Protein AF-A0A660XSH2-F1 (afdb_monomer)

Secondary structure (DSSP, 8-state):
--HHHHHHHHHHHHHHTT---EETTTTEEHHHHHHHHHHHT-TTSTT---HHHHTTS---SSHHHHHHHHTSHHHHHHHHHHHHHHHHHHHHHTT---TT-HHHHHHHHHH-SB-TTSPBPPP-SS----HHHHHHHHHHTSGGGTTTS--

Sequence (151 aa):
MNYNLLDHTLDKTLALQGRDNSIGTAQIRVSTAIWIEENIHNPDSQYYIGKEFEKFIPKSSSRIEVIENLSKPDLNLLYAAAYTSMIIHRWEKSGFSIIDKPEIVATLYNIGPIKKDGSERLLHSNPSANEYGYVALDFYRSDLLRDIFPE

Radius of gyration: 16.12 Å; Cα contacts (8 Å, |Δi|>4): 174; chains: 1; bounding box: 38×40×43 Å

pLDDT: mean 90.77, std 10.47, range [39.03, 98.44]

Structure (mmCIF, N/CA/C/O backbone):
data_AF-A0A660XSH2-F1
#
_entry.id   AF-A0A660XSH2-F1
#
loop_
_atom_site.group_PDB
_atom_site.id
_atom_site.type_symbol
_atom_site.label_atom_id
_atom_site.label_alt_id
_atom_site.label_comp_id
_atom_site.label_asym_id
_atom_site.label_entity_id
_atom_site.label_seq_id
_atom_site.pdbx_PDB_ins_code
_atom_site.Cartn_x
_atom_site.Cartn_y
_atom_site.Cartn_z
_atom_site.occupancy
_atom_site.B_iso_or_equiv
_atom_site.auth_seq_id
_atom_site.auth_comp_id
_atom_site.auth_asym_id
_atom_site.auth_atom_id
_atom_site.pdbx_PDB_model_num
ATOM 1 N N . MET A 1 1 ? 20.691 -3.302 21.830 1.00 39.03 1 MET A N 1
ATOM 2 C CA . MET A 1 1 ? 20.035 -2.569 20.725 1.00 39.03 1 MET A CA 1
ATOM 3 C C . MET A 1 1 ? 18.557 -2.425 21.071 1.00 39.03 1 MET A C 1
ATOM 5 O O . MET A 1 1 ? 17.892 -3.440 21.162 1.00 39.03 1 MET A O 1
ATOM 9 N N . ASN A 1 2 ? 18.088 -1.197 21.325 1.00 44.28 2 ASN A N 1
ATOM 10 C CA . ASN A 1 2 ? 16.694 -0.838 21.675 1.00 44.28 2 ASN A CA 1
ATOM 11 C C . ASN A 1 2 ? 16.053 0.102 20.627 1.00 44.28 2 ASN A C 1
ATOM 13 O O . ASN A 1 2 ? 14.996 0.672 20.877 1.00 44.28 2 ASN A O 1
ATOM 17 N N . TYR A 1 3 ? 16.705 0.287 19.472 1.00 53.38 3 TYR A N 1
ATOM 18 C CA . TYR A 1 3 ? 16.313 1.285 18.469 1.00 53.38 3 TYR A CA 1
ATOM 19 C C . TYR A 1 3 ? 14.909 1.020 17.896 1.00 53.38 3 TYR A C 1
ATOM 21 O O . TYR A 1 3 ? 14.076 1.916 17.922 1.00 53.38 3 TYR A O 1
ATOM 29 N N . ASN A 1 4 ? 14.590 -0.230 17.529 1.00 60.94 4 ASN A N 1
ATOM 30 C CA . ASN A 1 4 ? 13.284 -0.557 16.937 1.00 60.94 4 ASN A CA 1
ATOM 31 C C . ASN A 1 4 ? 12.091 -0.273 17.861 1.00 60.94 4 ASN A C 1
ATOM 33 O O . ASN A 1 4 ? 11.074 0.237 17.408 1.00 60.94 4 ASN A O 1
ATOM 37 N N . LEU A 1 5 ? 12.181 -0.598 19.157 1.00 62.69 5 LEU A N 1
ATOM 38 C CA . LEU A 1 5 ? 11.036 -0.425 20.060 1.00 62.69 5 LEU A CA 1
ATOM 39 C C . LEU A 1 5 ? 10.751 1.059 20.332 1.00 62.69 5 LEU A C 1
ATOM 41 O O . LEU A 1 5 ? 9.589 1.460 20.417 1.00 62.69 5 LEU A O 1
ATOM 45 N N . LEU A 1 6 ? 11.809 1.867 20.457 1.00 72.06 6 LEU A N 1
ATOM 46 C CA . LEU A 1 6 ? 11.697 3.310 20.660 1.00 72.06 6 LEU A CA 1
ATOM 47 C C . LEU A 1 6 ? 11.135 4.004 19.418 1.00 72.06 6 LEU A C 1
ATOM 49 O O . LEU A 1 6 ? 10.207 4.795 19.569 1.00 72.06 6 LEU A O 1
ATOM 53 N N . ASP A 1 7 ? 11.607 3.650 18.221 1.00 68.50 7 ASP A N 1
ATOM 54 C CA . ASP A 1 7 ? 11.103 4.225 16.968 1.00 68.50 7 ASP A CA 1
ATOM 55 C C . ASP A 1 7 ? 9.639 3.843 16.721 1.00 68.50 7 ASP A C 1
ATOM 57 O O . ASP A 1 7 ? 8.807 4.724 16.525 1.00 68.50 7 ASP A O 1
ATOM 61 N N . HIS A 1 8 ? 9.261 2.567 16.880 1.00 72.56 8 HIS A N 1
ATOM 62 C CA . HIS A 1 8 ? 7.855 2.154 16.757 1.00 72.56 8 HIS A CA 1
ATOM 63 C C . HIS A 1 8 ? 6.935 2.876 17.752 1.00 72.56 8 HIS A C 1
ATOM 65 O O . HIS A 1 8 ? 5.797 3.228 17.425 1.00 72.56 8 HIS A O 1
ATOM 71 N N . THR A 1 9 ? 7.418 3.109 18.975 1.00 78.62 9 THR A N 1
ATOM 72 C CA . THR A 1 9 ? 6.659 3.838 19.999 1.00 78.62 9 THR A CA 1
ATOM 73 C C . THR A 1 9 ? 6.553 5.323 19.655 1.00 78.62 9 THR A C 1
ATOM 75 O O . THR A 1 9 ? 5.486 5.920 19.829 1.00 78.62 9 THR A O 1
ATOM 78 N N . LEU A 1 10 ? 7.626 5.924 19.139 1.00 82.12 10 LEU A N 1
ATOM 79 C CA . LEU A 1 10 ? 7.666 7.321 18.719 1.00 82.12 10 LEU A CA 1
ATOM 80 C C . LEU A 1 10 ? 6.747 7.568 17.518 1.00 82.12 10 LEU A C 1
ATOM 82 O O . LEU A 1 10 ? 5.926 8.486 17.566 1.00 82.12 10 LEU A O 1
ATOM 86 N N . ASP A 1 11 ? 6.815 6.718 16.494 1.00 80.12 11 ASP A N 1
ATOM 87 C CA . ASP A 1 11 ? 5.982 6.803 15.295 1.00 80.12 11 ASP A CA 1
ATOM 88 C C . ASP A 1 11 ? 4.500 6.746 15.644 1.00 80.12 11 ASP A C 1
ATOM 90 O O . ASP A 1 11 ? 3.724 7.604 15.210 1.00 80.12 11 ASP A O 1
ATOM 94 N N . LYS A 1 12 ? 4.118 5.793 16.504 1.00 82.38 12 LYS A N 1
ATOM 95 C CA . LYS A 1 12 ? 2.749 5.668 17.009 1.00 82.38 12 LYS A CA 1
ATOM 96 C C . LYS A 1 12 ? 2.326 6.903 17.804 1.00 82.38 12 LYS A C 1
ATOM 98 O O . LYS A 1 12 ? 1.227 7.414 17.606 1.00 82.38 12 LYS A O 1
ATOM 103 N N . THR A 1 13 ? 3.186 7.400 18.691 1.00 81.25 13 THR A N 1
ATOM 104 C CA . THR A 1 13 ? 2.882 8.563 19.541 1.00 81.25 13 THR A CA 1
ATOM 105 C C . THR A 1 13 ? 2.647 9.818 18.705 1.00 81.25 13 THR A C 1
ATOM 107 O O . THR A 1 13 ? 1.649 10.513 18.883 1.00 81.25 13 THR A O 1
ATOM 110 N N . LEU A 1 14 ? 3.531 10.089 17.749 1.00 82.62 14 LEU A N 1
ATOM 111 C CA . LEU A 1 14 ? 3.399 11.213 16.826 1.00 82.62 14 LEU A CA 1
ATOM 112 C C . LEU A 1 14 ? 2.167 11.060 15.917 1.00 82.62 14 LEU A C 1
ATOM 114 O O . LEU A 1 14 ? 1.476 12.045 15.649 1.00 82.62 14 LEU A O 1
ATOM 118 N N . ALA A 1 15 ? 1.839 9.838 15.485 1.00 80.25 15 ALA A N 1
ATOM 119 C CA . ALA A 1 15 ? 0.630 9.572 14.708 1.00 80.25 15 ALA A CA 1
ATOM 120 C C . ALA A 1 15 ? -0.656 9.872 15.496 1.00 80.25 15 ALA A C 1
ATOM 122 O O . ALA A 1 15 ? -1.584 10.478 14.952 1.00 80.25 15 ALA A O 1
ATOM 123 N N . LEU A 1 16 ? -0.692 9.515 16.786 1.00 82.44 16 LEU A N 1
ATOM 124 C CA . LEU A 1 16 ? -1.794 9.843 17.701 1.00 82.44 16 LEU A CA 1
ATOM 125 C C . LEU A 1 16 ? -1.936 11.356 17.926 1.00 82.44 16 LEU A C 1
ATOM 127 O O . LEU A 1 16 ? -3.040 11.840 18.152 1.00 82.44 16 LEU A O 1
ATOM 131 N N . GLN A 1 17 ? -0.849 12.120 17.788 1.00 81.81 17 GLN A N 1
ATOM 132 C CA . GLN A 1 17 ? -0.863 13.590 17.785 1.00 81.81 17 GLN A CA 1
ATOM 133 C C . GLN A 1 17 ? -1.310 14.195 16.439 1.00 81.81 17 GLN A C 1
ATOM 135 O O . GLN A 1 17 ? -1.272 15.411 16.261 1.00 81.81 17 GLN A O 1
ATOM 140 N N . GLY A 1 18 ? -1.725 13.364 15.477 1.00 78.56 18 GLY A N 1
ATOM 141 C CA . GLY A 1 18 ? -2.248 13.793 14.181 1.00 78.56 18 GLY A CA 1
ATOM 142 C C . GLY A 1 18 ? -1.212 13.864 13.057 1.00 78.56 18 GLY A C 1
ATOM 143 O O . GLY A 1 18 ? -1.562 14.269 11.950 1.00 78.56 18 GLY A O 1
ATOM 144 N N . ARG A 1 19 ? 0.046 13.458 13.285 1.00 84.19 19 ARG A N 1
ATOM 145 C CA . ARG A 1 19 ? 1.048 13.355 12.207 1.00 84.19 19 ARG A CA 1
ATOM 146 C C . ARG A 1 19 ? 0.742 12.178 11.287 1.00 84.19 19 ARG A C 1
ATOM 148 O O . ARG A 1 19 ? 0.181 11.171 11.716 1.00 84.19 19 ARG A O 1
ATOM 155 N N . ASP A 1 20 ? 1.128 12.295 10.021 1.00 88.06 20 ASP A N 1
ATOM 156 C CA . ASP A 1 20 ? 0.956 11.236 9.025 1.00 88.06 20 ASP A CA 1
ATOM 157 C C . ASP A 1 20 ? 2.192 10.337 8.917 1.00 88.06 20 ASP A C 1
ATOM 159 O O . ASP A 1 20 ? 2.904 10.330 7.914 1.00 88.06 20 ASP A O 1
ATOM 163 N N . ASN A 1 21 ? 2.474 9.618 9.999 1.00 85.56 21 ASN A N 1
ATOM 164 C CA . ASN A 1 21 ? 3.648 8.759 10.083 1.00 85.56 21 ASN A CA 1
ATOM 165 C C . ASN A 1 21 ? 3.397 7.377 9.477 1.00 85.56 21 ASN A C 1
ATOM 167 O O . ASN A 1 21 ? 2.261 6.898 9.433 1.00 85.56 21 ASN A O 1
ATOM 171 N N . SER A 1 22 ? 4.482 6.736 9.046 1.00 88.19 22 SER A N 1
ATOM 172 C CA . SER A 1 22 ? 4.508 5.320 8.687 1.00 88.19 22 SER A CA 1
ATOM 173 C C . SER A 1 22 ? 4.513 4.457 9.946 1.00 88.19 22 SER A C 1
ATOM 175 O O . SER A 1 22 ? 5.236 4.748 10.892 1.00 88.19 22 SER A O 1
ATOM 177 N N . ILE A 1 23 ? 3.691 3.410 9.975 1.00 87.00 23 ILE A N 1
ATOM 178 C CA . ILE A 1 23 ? 3.528 2.533 11.140 1.00 87.00 23 ILE A CA 1
ATOM 179 C C . ILE A 1 23 ? 3.779 1.082 10.734 1.00 87.00 23 ILE A C 1
ATOM 181 O O . ILE A 1 23 ? 3.394 0.646 9.646 1.00 87.00 23 ILE A O 1
ATOM 185 N N . GLY A 1 24 ? 4.394 0.331 11.649 1.00 85.62 24 GLY A N 1
ATOM 186 C CA . GLY A 1 24 ? 4.582 -1.113 11.546 1.00 85.62 24 GLY A CA 1
ATOM 187 C C . GLY A 1 24 ? 5.678 -1.536 10.568 1.00 85.62 24 GLY A C 1
ATOM 188 O O . GLY A 1 24 ? 6.421 -0.716 10.026 1.00 85.62 24 GLY A O 1
ATOM 189 N N . THR A 1 25 ? 5.798 -2.846 10.375 1.00 85.69 25 THR A N 1
ATOM 190 C CA . THR A 1 25 ? 6.883 -3.477 9.612 1.00 85.69 25 THR A CA 1
ATOM 191 C C . THR A 1 25 ? 6.890 -3.067 8.142 1.00 85.69 25 THR A C 1
ATOM 193 O O . THR A 1 25 ? 7.952 -2.817 7.584 1.00 85.69 25 THR A O 1
ATOM 196 N N . ALA A 1 26 ? 5.716 -2.938 7.523 1.00 91.56 26 ALA A N 1
ATOM 197 C CA . ALA A 1 26 ? 5.571 -2.546 6.125 1.00 91.56 26 ALA A CA 1
ATOM 198 C C . ALA A 1 26 ? 5.571 -1.020 5.912 1.00 91.56 26 ALA A C 1
ATOM 200 O O . ALA A 1 26 ? 5.418 -0.555 4.781 1.00 91.56 26 ALA A O 1
ATOM 201 N N . GLN A 1 27 ? 5.750 -0.234 6.984 1.00 91.56 27 GLN A N 1
ATOM 202 C CA . GLN A 1 27 ? 5.917 1.222 6.929 1.00 91.56 27 GLN A CA 1
ATOM 203 C C . GLN A 1 27 ? 4.766 1.955 6.203 1.00 91.56 27 GLN A C 1
ATOM 205 O O . GLN A 1 27 ? 4.978 2.934 5.481 1.00 91.56 27 GLN A O 1
ATOM 210 N N . ILE A 1 28 ? 3.524 1.516 6.423 1.00 94.94 28 ILE A N 1
ATOM 211 C CA . ILE A 1 28 ? 2.316 2.125 5.841 1.00 94.94 28 ILE A CA 1
ATOM 212 C C . ILE A 1 28 ? 1.992 3.444 6.549 1.00 94.94 28 ILE A C 1
ATOM 214 O O . ILE A 1 28 ? 1.865 3.474 7.774 1.00 94.94 28 ILE A O 1
ATOM 218 N N . ARG A 1 29 ? 1.818 4.534 5.787 1.00 94.38 29 ARG A N 1
ATOM 219 C CA . ARG A 1 29 ? 1.350 5.824 6.331 1.00 94.38 29 ARG A CA 1
ATOM 220 C C . ARG A 1 29 ? -0.105 5.723 6.777 1.00 94.38 29 ARG A C 1
ATOM 222 O O . ARG A 1 29 ? -0.909 5.075 6.107 1.00 94.38 29 ARG A O 1
ATOM 229 N N . VAL A 1 30 ? -0.483 6.428 7.843 1.00 94.94 30 VAL A N 1
ATOM 230 C CA . VAL A 1 30 ? -1.878 6.424 8.327 1.00 94.94 30 VAL A CA 1
ATOM 231 C C . VAL A 1 30 ? -2.860 6.914 7.253 1.00 94.94 30 VAL A C 1
ATOM 233 O O . VAL A 1 30 ? -3.928 6.334 7.093 1.00 94.94 30 VAL A O 1
ATOM 236 N N . SER A 1 31 ? -2.508 7.942 6.478 1.00 94.25 31 SER A N 1
ATOM 237 C CA . SER A 1 31 ? -3.311 8.424 5.345 1.00 94.25 31 SER A CA 1
ATOM 238 C C . SER A 1 31 ? -3.484 7.367 4.256 1.00 94.25 31 SER A C 1
ATOM 240 O O . SER A 1 31 ? -4.565 7.238 3.691 1.00 94.25 31 SER A O 1
ATOM 242 N N . THR A 1 32 ? -2.442 6.575 3.993 1.00 96.56 32 THR A N 1
ATOM 243 C CA . THR A 1 32 ? -2.490 5.460 3.042 1.00 96.56 32 THR A CA 1
ATOM 244 C C . THR A 1 32 ? -3.407 4.354 3.553 1.00 96.56 32 THR A C 1
ATOM 246 O O . THR A 1 32 ? -4.203 3.838 2.782 1.00 96.56 32 THR A O 1
ATOM 249 N N . ALA A 1 33 ? -3.372 4.037 4.848 1.00 97.38 33 ALA A N 1
ATOM 250 C CA . ALA A 1 33 ? -4.293 3.075 5.449 1.00 97.38 33 ALA A CA 1
ATOM 251 C C . ALA A 1 33 ? -5.757 3.517 5.362 1.00 97.38 33 ALA A C 1
ATOM 253 O O . ALA A 1 33 ? -6.599 2.728 4.949 1.00 97.38 33 ALA A O 1
ATOM 254 N N . ILE A 1 34 ? -6.044 4.788 5.657 1.00 96.75 34 ILE A N 1
ATOM 255 C CA . ILE A 1 34 ? -7.387 5.363 5.480 1.00 96.75 34 ILE A CA 1
ATOM 256 C C . ILE A 1 34 ? -7.828 5.240 4.017 1.00 96.75 34 ILE A C 1
ATOM 258 O O . ILE A 1 34 ? -8.913 4.739 3.741 1.00 96.75 34 ILE A O 1
ATOM 262 N N . TRP A 1 35 ? -6.958 5.614 3.077 1.00 96.88 35 TRP A N 1
ATOM 263 C CA . TRP A 1 35 ? -7.240 5.492 1.648 1.00 96.88 35 TRP A CA 1
ATOM 264 C C . TRP A 1 35 ? -7.503 4.035 1.226 1.00 96.88 35 TRP A C 1
ATOM 266 O O . TRP A 1 35 ? -8.406 3.785 0.428 1.00 96.88 35 TRP A O 1
ATOM 276 N N . ILE A 1 36 ? -6.761 3.062 1.770 1.00 98.12 36 ILE A N 1
ATOM 277 C CA . ILE A 1 36 ? -6.991 1.630 1.521 1.00 98.12 36 ILE A CA 1
ATOM 278 C C . ILE A 1 36 ? -8.384 1.236 2.014 1.00 98.12 36 ILE A C 1
ATOM 280 O O . ILE A 1 36 ? -9.151 0.669 1.241 1.00 98.12 36 ILE A O 1
ATOM 284 N N . GLU A 1 37 ? -8.734 1.560 3.262 1.00 98.12 37 GLU A N 1
ATOM 285 C CA . GLU A 1 37 ? -10.039 1.223 3.844 1.00 98.12 37 GLU A CA 1
ATOM 286 C C . GLU A 1 37 ? -11.206 1.835 3.063 1.00 98.12 37 GLU A C 1
ATOM 288 O O . GLU A 1 37 ? -12.219 1.169 2.849 1.00 98.12 37 GLU A O 1
ATOM 293 N N . GLU A 1 38 ? -11.065 3.079 2.607 1.00 96.81 38 GLU A N 1
ATOM 294 C CA . GLU A 1 38 ? -12.075 3.766 1.800 1.00 96.81 38 GLU A CA 1
ATOM 295 C C . GLU A 1 38 ? -12.289 3.086 0.446 1.00 96.81 38 GLU A C 1
ATOM 297 O O . GLU A 1 38 ? -13.426 2.936 0.003 1.00 96.81 38 GLU A O 1
ATOM 302 N N . ASN A 1 39 ? -11.212 2.666 -0.218 1.00 98.00 39 ASN A N 1
ATOM 303 C CA . ASN A 1 39 ? -11.285 2.133 -1.576 1.00 98.00 39 ASN A CA 1
ATOM 304 C C . ASN A 1 39 ? -11.589 0.631 -1.613 1.00 98.00 39 ASN A C 1
ATOM 306 O O . ASN A 1 39 ? -12.302 0.187 -2.511 1.00 98.00 39 ASN A O 1
ATOM 310 N N . ILE A 1 40 ? -11.107 -0.153 -0.644 1.00 97.75 40 ILE A N 1
ATOM 311 C CA . ILE A 1 40 ? -11.374 -1.596 -0.594 1.00 97.75 40 ILE A CA 1
ATOM 312 C C . ILE A 1 40 ? -12.842 -1.897 -0.273 1.00 97.75 40 ILE A C 1
ATOM 314 O O . ILE A 1 40 ? -13.358 -2.904 -0.734 1.00 97.75 40 ILE A O 1
ATOM 318 N N . HIS A 1 41 ? -13.533 -1.003 0.443 1.00 97.62 41 HIS A N 1
ATOM 319 C CA . HIS A 1 41 ? -14.961 -1.116 0.766 1.00 97.62 41 HIS A CA 1
ATOM 320 C C . HIS A 1 41 ? -15.875 -0.320 -0.177 1.00 97.62 41 HIS A C 1
ATOM 322 O O . HIS A 1 41 ? -17.052 -0.118 0.133 1.00 97.62 41 HIS A O 1
ATOM 328 N N . ASN A 1 42 ? -15.347 0.182 -1.295 1.00 97.62 42 ASN A N 1
ATOM 329 C CA . ASN A 1 42 ? -16.102 0.988 -2.246 1.00 97.62 42 ASN A CA 1
ATOM 330 C C . ASN A 1 42 ? -16.124 0.319 -3.627 1.00 97.62 42 ASN A C 1
ATOM 332 O O . ASN A 1 42 ? -15.187 0.525 -4.398 1.00 97.62 42 ASN A O 1
ATOM 336 N N . PRO A 1 43 ? -17.201 -0.409 -3.978 1.00 97.19 43 PRO A N 1
ATOM 337 C CA . PRO A 1 43 ? -17.341 -1.062 -5.281 1.00 97.19 43 PRO A CA 1
ATOM 338 C C . PRO A 1 43 ? -17.244 -0.127 -6.495 1.00 97.19 43 PRO A C 1
ATOM 340 O O . PRO A 1 43 ? -16.894 -0.579 -7.583 1.00 97.19 43 PRO A O 1
ATOM 343 N N . ASP A 1 44 ? -17.518 1.169 -6.321 1.00 97.31 44 ASP A N 1
ATOM 344 C CA . ASP A 1 44 ? -17.427 2.168 -7.393 1.00 97.31 44 ASP A CA 1
ATOM 345 C C . ASP A 1 44 ? -15.994 2.708 -7.581 1.00 97.31 44 ASP A C 1
ATOM 347 O O . ASP A 1 44 ? -15.711 3.444 -8.535 1.00 97.31 44 ASP A O 1
ATOM 351 N N . SER A 1 45 ? -15.061 2.354 -6.690 1.00 96.75 45 SER A N 1
ATOM 352 C CA . SER A 1 45 ? -13.665 2.770 -6.797 1.00 96.75 45 SER A CA 1
ATOM 353 C C . SER A 1 45 ? -12.954 2.096 -7.972 1.00 96.75 45 SER A C 1
ATOM 355 O O . SER A 1 45 ? -13.091 0.903 -8.236 1.00 96.75 45 SER A O 1
ATOM 357 N N . GLN A 1 46 ? -12.079 2.848 -8.645 1.00 96.12 46 GLN A N 1
ATOM 358 C CA . GLN A 1 46 ? -11.161 2.290 -9.647 1.00 96.12 46 GLN A CA 1
ATOM 359 C C . GLN A 1 46 ? -10.082 1.376 -9.043 1.00 96.12 46 GLN A C 1
ATOM 361 O O . GLN A 1 46 ? -9.391 0.687 -9.791 1.00 96.12 46 GLN A O 1
ATOM 366 N N . TYR A 1 47 ? -9.948 1.382 -7.716 1.00 97.69 47 TYR A N 1
ATOM 367 C CA . TYR A 1 47 ? -9.019 0.567 -6.936 1.00 97.69 47 TYR A CA 1
ATOM 368 C C . TYR A 1 47 ? -9.715 -0.583 -6.200 1.00 97.69 47 TYR A C 1
ATOM 370 O O . TYR A 1 47 ? -9.073 -1.275 -5.415 1.00 97.69 47 TYR A O 1
ATOM 378 N N . TYR A 1 48 ? -11.015 -0.785 -6.414 1.00 98.12 48 TYR A N 1
ATOM 379 C CA . TYR A 1 48 ? -11.749 -1.878 -5.793 1.00 98.12 48 TYR A CA 1
ATOM 380 C C . TYR A 1 48 ? -11.310 -3.226 -6.368 1.00 98.12 48 TYR A C 1
ATOM 382 O O . TYR A 1 48 ? -11.521 -3.500 -7.547 1.00 98.12 48 TYR A O 1
ATOM 390 N N . ILE A 1 49 ? -10.712 -4.070 -5.526 1.00 97.38 49 ILE A N 1
ATOM 391 C CA . ILE A 1 49 ? -10.128 -5.355 -5.942 1.00 97.38 49 ILE A CA 1
ATOM 392 C C . ILE A 1 49 ? -11.079 -6.550 -5.816 1.00 97.38 49 ILE A C 1
ATOM 394 O O . ILE A 1 49 ? -10.717 -7.640 -6.242 1.00 97.38 49 ILE A O 1
ATOM 398 N N . GLY A 1 50 ? -12.281 -6.365 -5.262 1.00 96.81 50 GLY A N 1
ATOM 399 C CA . GLY A 1 50 ? -13.286 -7.424 -5.140 1.00 96.81 50 GLY A CA 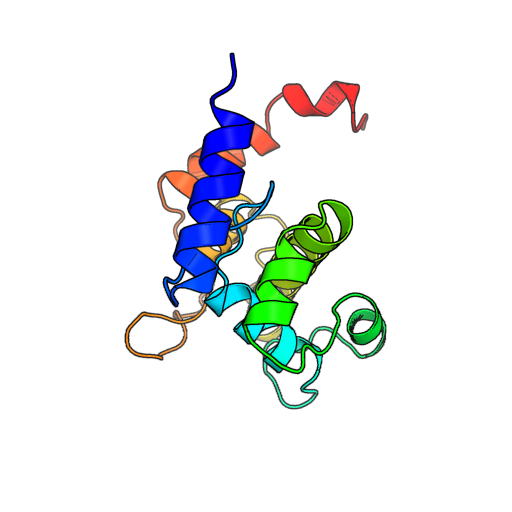1
ATOM 400 C C . GLY A 1 50 ? -13.829 -7.604 -3.724 1.00 96.81 50 GLY A C 1
ATOM 401 O O . GLY A 1 50 ? -13.168 -7.318 -2.723 1.00 96.81 50 GLY A O 1
ATOM 402 N N . LYS A 1 51 ? -15.060 -8.114 -3.647 1.00 96.62 51 LYS A N 1
ATOM 403 C CA . LYS A 1 51 ? -15.825 -8.267 -2.400 1.00 96.62 51 LYS A CA 1
ATOM 404 C C . LYS A 1 51 ? -15.195 -9.270 -1.439 1.00 96.62 51 LYS A C 1
ATOM 406 O O . LYS A 1 51 ? -15.314 -9.153 -0.222 1.00 96.62 51 LYS A O 1
ATOM 411 N N . GLU A 1 52 ? -14.526 -10.278 -1.976 1.00 95.75 52 GLU A N 1
ATOM 412 C CA . GLU A 1 52 ? -13.816 -11.304 -1.225 1.00 95.75 52 GLU A CA 1
ATOM 413 C C . GLU A 1 52 ? -12.665 -10.740 -0.384 1.00 95.75 52 GLU A C 1
ATOM 415 O O . GLU A 1 52 ? -12.298 -11.370 0.613 1.00 95.75 52 GLU A O 1
ATOM 420 N N . PHE A 1 53 ? -12.137 -9.564 -0.749 1.00 96.50 53 PHE A N 1
ATOM 421 C CA . PHE A 1 53 ? -11.020 -8.928 -0.060 1.00 96.50 53 PHE A CA 1
ATOM 422 C C . PHE A 1 53 ? -11.446 -7.967 1.054 1.00 96.50 53 PHE A C 1
ATOM 424 O O . PHE A 1 53 ? -10.671 -7.757 1.986 1.00 96.50 53 PHE A O 1
ATOM 431 N N . GLU A 1 54 ? -12.682 -7.451 1.017 1.00 96.25 54 GLU A N 1
ATOM 432 C CA . GLU A 1 54 ? -13.225 -6.518 2.022 1.00 96.25 54 GLU A CA 1
ATOM 433 C C . GLU A 1 54 ? -13.033 -7.037 3.452 1.00 96.25 54 GLU A C 1
ATOM 435 O O . GLU A 1 54 ? -12.606 -6.313 4.338 1.00 96.25 54 GLU A O 1
ATOM 440 N N . LYS A 1 55 ? -13.263 -8.334 3.679 1.00 95.81 55 LYS A N 1
ATOM 441 C CA . LYS A 1 55 ? -13.184 -8.946 5.016 1.00 95.81 55 LYS A CA 1
ATOM 442 C C . LYS A 1 55 ? -11.792 -8.915 5.664 1.00 95.81 55 LYS A C 1
ATOM 444 O O . LYS A 1 55 ? -11.699 -9.154 6.865 1.00 95.81 55 LYS A O 1
ATOM 449 N N . PHE A 1 56 ? -10.721 -8.726 4.890 1.00 96.06 56 PHE A N 1
ATOM 450 C CA . PHE A 1 56 ? -9.350 -8.765 5.415 1.00 96.06 56 PHE A CA 1
ATOM 451 C C . PHE A 1 56 ? -8.889 -7.420 5.964 1.00 96.06 56 PHE A C 1
ATOM 453 O O . PHE A 1 56 ? -7.978 -7.383 6.790 1.00 96.06 56 PHE A O 1
ATOM 460 N N . ILE A 1 57 ? -9.511 -6.330 5.517 1.00 97.44 57 ILE A N 1
ATOM 461 C CA . ILE A 1 57 ? -9.189 -4.983 5.961 1.00 97.44 57 ILE A CA 1
ATOM 462 C C . ILE A 1 57 ? -10.379 -4.466 6.769 1.00 97.44 57 ILE A C 1
ATOM 464 O O . ILE A 1 57 ? -11.484 -4.399 6.243 1.00 97.44 57 ILE A O 1
ATOM 468 N N . PRO A 1 58 ? -10.207 -4.115 8.051 1.00 95.75 58 PRO A N 1
ATOM 469 C CA . PRO A 1 58 ? -11.309 -3.593 8.843 1.00 95.75 58 PRO A CA 1
ATOM 470 C C . PRO A 1 58 ? -11.772 -2.237 8.306 1.00 95.75 58 PRO A C 1
ATOM 472 O O . PRO A 1 58 ? -10.996 -1.477 7.732 1.00 95.75 58 PRO A O 1
ATOM 475 N N . LYS A 1 59 ? -13.043 -1.913 8.539 1.00 95.31 59 LYS A N 1
ATOM 476 C CA . LYS A 1 59 ? -13.578 -0.568 8.330 1.00 95.31 59 LYS A CA 1
ATOM 477 C C . LYS A 1 59 ? -13.510 0.197 9.647 1.00 95.31 59 LYS A C 1
ATOM 479 O O . LYS A 1 59 ? -14.413 0.079 10.475 1.00 95.31 59 LYS A O 1
ATOM 484 N N . SER A 1 60 ? -12.433 0.946 9.839 1.00 96.88 60 SER A N 1
ATOM 485 C CA . SER A 1 60 ? -12.171 1.700 11.059 1.00 96.88 60 SER A CA 1
ATOM 486 C C . SER A 1 60 ? -13.144 2.875 11.195 1.00 96.88 60 SER A C 1
ATOM 488 O O . SER A 1 60 ? -13.451 3.594 10.244 1.00 96.88 60 SER A O 1
ATOM 490 N N . SER A 1 61 ? -13.622 3.101 12.412 1.00 94.31 61 SER A N 1
ATOM 491 C CA . SER A 1 61 ? -14.524 4.200 12.772 1.00 94.31 61 SER A CA 1
ATOM 492 C C . SER A 1 61 ? -13.791 5.517 13.048 1.00 94.31 61 SER A C 1
ATOM 494 O O . SER A 1 61 ? -14.400 6.588 13.057 1.00 94.31 61 SER A O 1
ATOM 496 N N . SER A 1 62 ? -12.479 5.456 13.294 1.00 95.94 62 SER A N 1
ATOM 497 C CA . SER A 1 62 ? -11.659 6.614 13.645 1.00 95.94 62 SER A CA 1
ATOM 498 C C . SER A 1 62 ? -10.202 6.442 13.217 1.00 95.94 62 SER A C 1
ATOM 500 O O . SER A 1 62 ? -9.700 5.328 13.088 1.00 95.94 62 SER A O 1
ATOM 502 N N . ARG A 1 63 ? -9.473 7.559 13.090 1.00 93.25 63 ARG A N 1
ATOM 503 C CA . ARG A 1 63 ? -8.018 7.547 12.845 1.00 93.25 63 ARG A CA 1
ATOM 504 C C . ARG A 1 63 ? -7.242 6.774 13.921 1.00 93.25 63 ARG A C 1
ATOM 506 O O . ARG A 1 63 ? -6.220 6.171 13.610 1.00 93.25 63 ARG A O 1
ATOM 513 N N . ILE A 1 64 ? -7.701 6.814 15.174 1.00 94.94 64 ILE A N 1
ATOM 514 C CA . ILE A 1 64 ? -7.054 6.105 16.288 1.00 94.94 64 ILE A CA 1
ATOM 515 C C . ILE A 1 64 ? -7.129 4.595 16.0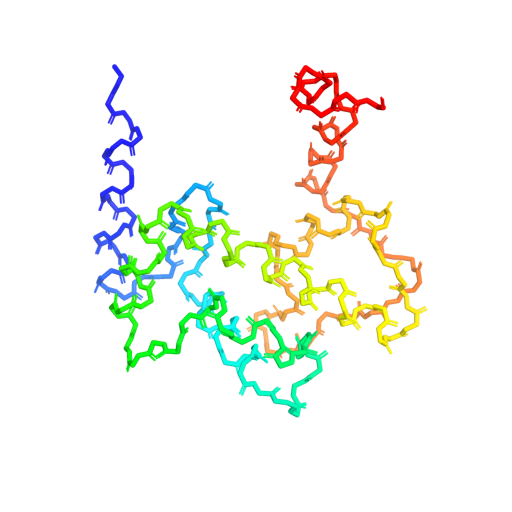52 1.00 94.94 64 ILE A C 1
ATOM 517 O O . ILE A 1 64 ? -6.117 3.911 16.166 1.00 94.94 64 IL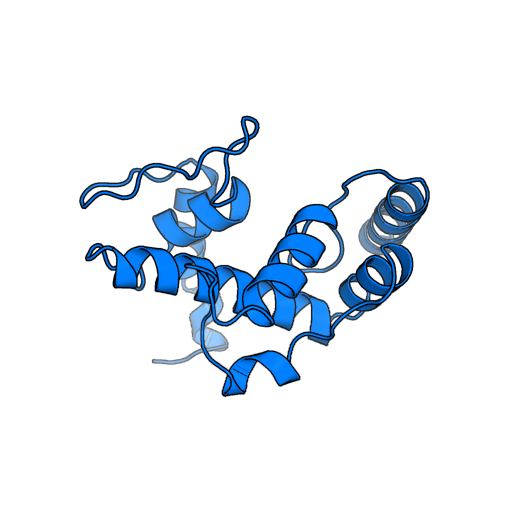E A O 1
ATOM 521 N N . GLU A 1 65 ? -8.290 4.097 15.633 1.00 96.44 65 GLU A N 1
ATOM 522 C CA . GLU A 1 65 ? -8.485 2.682 15.310 1.00 96.44 65 GLU A CA 1
ATOM 523 C C . GLU A 1 65 ? -7.609 2.239 14.126 1.00 96.44 65 GLU A C 1
ATOM 525 O O . GLU A 1 65 ? -6.981 1.183 14.193 1.00 96.44 65 GLU A O 1
ATOM 530 N N . VAL A 1 66 ? -7.446 3.085 13.098 1.00 96.44 66 VAL A N 1
ATOM 531 C CA . VAL A 1 66 ? -6.490 2.831 12.000 1.00 96.44 66 VAL A CA 1
ATOM 532 C C . VAL A 1 66 ? -5.065 2.665 12.540 1.00 96.44 66 VAL A C 1
ATOM 534 O O . VAL A 1 66 ? -4.367 1.717 12.188 1.00 96.44 66 VAL A O 1
ATOM 537 N N . ILE A 1 67 ? -4.620 3.562 13.427 1.00 94.56 67 ILE A N 1
ATOM 538 C CA . ILE A 1 67 ? -3.282 3.510 14.044 1.00 94.56 67 ILE A CA 1
ATOM 539 C C . ILE A 1 67 ? -3.102 2.229 14.871 1.00 94.56 67 ILE A C 1
ATOM 541 O O . ILE A 1 67 ? -2.041 1.598 14.831 1.00 94.56 67 ILE A O 1
ATOM 545 N N . GLU A 1 68 ? -4.126 1.828 15.623 1.00 94.12 68 GLU A N 1
ATOM 546 C CA . GLU A 1 68 ? -4.124 0.587 16.397 1.00 94.12 68 GLU A CA 1
ATOM 547 C C . GLU A 1 68 ? -4.063 -0.647 15.498 1.00 94.12 68 GLU A C 1
ATOM 549 O O . GLU A 1 68 ? -3.298 -1.567 15.785 1.00 94.12 68 GLU A O 1
ATOM 554 N N . ASN A 1 69 ? -4.806 -0.655 14.392 1.00 95.25 69 ASN A N 1
ATOM 555 C CA . ASN A 1 69 ? -4.778 -1.732 13.408 1.00 95.25 69 ASN A CA 1
ATOM 556 C C . ASN A 1 69 ? -3.416 -1.828 12.716 1.00 95.25 69 ASN A C 1
ATOM 558 O O . ASN A 1 69 ? -2.847 -2.916 12.667 1.00 95.25 69 ASN A O 1
ATOM 562 N N . LEU A 1 70 ? -2.826 -0.705 12.296 1.00 94.38 70 LEU A N 1
ATOM 563 C CA . LEU A 1 70 ? -1.477 -0.679 11.720 1.00 94.38 70 LEU A CA 1
ATOM 564 C C . LEU A 1 70 ? -0.383 -1.109 12.702 1.00 94.38 70 LEU A C 1
ATOM 566 O O . LEU A 1 70 ? 0.681 -1.544 12.267 1.00 94.38 70 LEU A O 1
ATOM 570 N N . SER A 1 71 ? -0.623 -0.990 14.010 1.00 92.88 71 SER A N 1
ATOM 571 C CA . SER A 1 71 ? 0.314 -1.445 15.042 1.00 92.88 71 SER A CA 1
ATOM 572 C C . SER A 1 71 ? 0.319 -2.971 15.215 1.00 92.88 71 SER A C 1
ATOM 574 O O . SER A 1 71 ? 1.226 -3.500 15.856 1.00 92.88 71 SER A O 1
ATOM 576 N N . LYS A 1 72 ? -0.680 -3.687 14.679 1.00 93.50 72 LYS A N 1
ATOM 577 C CA . LYS A 1 72 ? -0.751 -5.156 14.716 1.00 93.50 72 LYS A CA 1
ATOM 578 C C . LYS A 1 72 ? 0.028 -5.711 13.513 1.00 93.50 72 LYS A C 1
ATOM 580 O O . LYS A 1 72 ? -0.361 -5.403 12.388 1.00 93.50 72 LYS A O 1
ATOM 585 N N . PRO A 1 73 ? 1.087 -6.524 13.704 1.00 92.75 73 PRO A N 1
ATOM 586 C CA . PRO A 1 73 ? 1.944 -6.983 12.604 1.00 92.75 73 PRO A CA 1
ATOM 587 C C . PRO A 1 73 ? 1.187 -7.674 11.463 1.00 92.75 73 PRO A C 1
ATOM 589 O O . PRO A 1 73 ? 1.388 -7.324 10.302 1.00 92.75 73 PRO A O 1
ATOM 592 N N . ASP A 1 74 ? 0.266 -8.582 11.796 1.00 94.50 74 ASP A N 1
ATOM 593 C CA . ASP A 1 74 ? -0.503 -9.337 10.800 1.00 94.50 74 ASP A CA 1
ATOM 594 C C . ASP A 1 74 ? -1.386 -8.420 9.948 1.00 94.50 74 ASP A C 1
ATOM 596 O O . ASP A 1 74 ? -1.401 -8.520 8.722 1.00 94.50 74 ASP A O 1
ATOM 600 N N . LEU A 1 75 ? -2.082 -7.470 10.586 1.00 96.25 75 LEU A N 1
ATOM 601 C CA . LEU A 1 75 ? -2.872 -6.487 9.850 1.00 96.25 75 LEU A CA 1
ATOM 602 C C . LEU A 1 75 ? -1.967 -5.573 9.033 1.00 96.25 75 LEU A C 1
ATOM 604 O O . LEU A 1 75 ? -2.256 -5.344 7.870 1.00 96.25 75 LEU A O 1
ATOM 608 N N . ASN A 1 76 ? -0.855 -5.086 9.581 1.00 96.38 76 ASN A N 1
ATOM 609 C CA . ASN A 1 76 ? 0.064 -4.212 8.850 1.00 96.38 76 ASN A CA 1
ATOM 610 C C . ASN A 1 76 ? 0.529 -4.838 7.523 1.00 96.38 76 ASN A C 1
ATOM 612 O O . ASN A 1 76 ? 0.547 -4.160 6.493 1.00 96.38 76 ASN A O 1
ATOM 616 N N . LEU A 1 77 ? 0.818 -6.143 7.534 1.00 96.50 77 LEU A N 1
ATOM 617 C CA . LEU A 1 77 ? 1.141 -6.897 6.327 1.00 96.50 77 LEU A CA 1
ATOM 618 C C . LEU A 1 77 ? -0.061 -7.024 5.378 1.00 96.50 77 LEU A C 1
ATOM 620 O O . LEU A 1 77 ? 0.104 -6.857 4.171 1.00 96.50 77 LEU A O 1
ATOM 624 N N . LEU A 1 78 ? -1.272 -7.252 5.898 1.00 97.81 78 LEU A N 1
ATOM 625 C CA . LEU A 1 78 ? -2.495 -7.264 5.086 1.00 97.81 78 LEU A CA 1
ATOM 626 C C . LEU A 1 78 ? -2.778 -5.906 4.427 1.00 97.81 78 LEU A C 1
ATOM 628 O O . LEU A 1 78 ? -3.139 -5.885 3.254 1.00 97.81 78 LEU A O 1
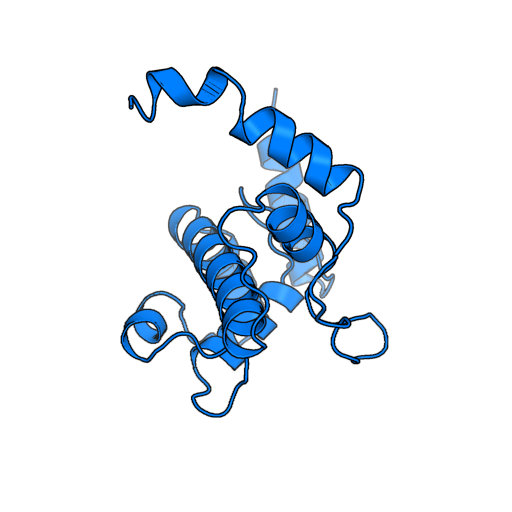ATOM 632 N N . TYR A 1 79 ? -2.556 -4.777 5.112 1.00 98.19 79 TYR A N 1
ATOM 633 C CA . TYR A 1 79 ? -2.663 -3.444 4.496 1.00 98.19 79 TYR A CA 1
ATOM 634 C C . TYR A 1 79 ? -1.656 -3.284 3.356 1.00 98.19 79 TYR A C 1
ATOM 636 O O . TYR A 1 79 ? -2.018 -2.788 2.291 1.00 98.19 79 TYR A O 1
ATOM 644 N N . ALA A 1 80 ? -0.413 -3.735 3.537 1.00 97.81 80 ALA A N 1
ATOM 645 C CA . ALA A 1 80 ? 0.595 -3.684 2.481 1.00 97.81 80 ALA A CA 1
ATOM 646 C C . ALA A 1 80 ? 0.232 -4.564 1.274 1.00 97.81 80 ALA A C 1
ATOM 648 O O . ALA A 1 80 ? 0.369 -4.125 0.127 1.00 97.81 80 ALA A O 1
ATOM 649 N N . ALA A 1 81 ? -0.286 -5.770 1.520 1.00 97.62 81 ALA A N 1
ATOM 650 C CA . ALA A 1 81 ? -0.755 -6.677 0.477 1.00 97.62 81 ALA A CA 1
ATOM 651 C C . ALA A 1 81 ? -1.967 -6.104 -0.274 1.00 97.62 81 ALA A C 1
ATOM 653 O O . ALA A 1 81 ? -1.977 -6.097 -1.507 1.00 97.62 81 ALA A O 1
ATOM 654 N N . ALA A 1 82 ? -2.954 -5.565 0.448 1.00 98.25 82 ALA A N 1
ATOM 655 C CA . ALA A 1 82 ? -4.121 -4.913 -0.137 1.00 98.25 82 ALA A CA 1
ATOM 656 C C . ALA A 1 82 ? -3.699 -3.721 -0.999 1.00 98.25 82 ALA A C 1
ATOM 658 O O . ALA A 1 82 ? -4.064 -3.647 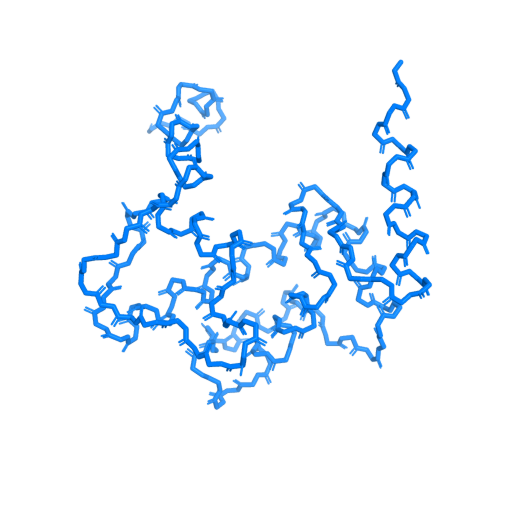-2.166 1.00 98.25 82 ALA A O 1
ATOM 659 N N . TYR A 1 83 ? -2.849 -2.841 -0.471 1.00 98.44 83 TYR A N 1
ATOM 660 C CA . TYR A 1 83 ? -2.372 -1.666 -1.192 1.00 98.44 83 TYR A CA 1
ATOM 661 C C . TYR A 1 83 ? -1.649 -2.015 -2.492 1.00 98.44 83 TYR A C 1
ATOM 663 O O . TYR A 1 83 ? -1.944 -1.455 -3.548 1.00 98.44 83 TYR A O 1
ATOM 671 N N . THR A 1 84 ? -0.740 -2.987 -2.420 1.00 98.06 84 THR A N 1
ATOM 672 C CA . THR A 1 84 ? -0.011 -3.501 -3.582 1.00 98.06 84 THR A CA 1
ATOM 673 C C . THR A 1 84 ? -0.974 -4.076 -4.620 1.00 98.06 84 THR A C 1
ATOM 675 O O . THR A 1 84 ? -0.891 -3.732 -5.799 1.00 98.06 84 THR A O 1
ATOM 678 N N . SER A 1 85 ? -1.945 -4.878 -4.176 1.00 98.06 85 SER A N 1
ATOM 679 C CA . SER A 1 85 ? -2.964 -5.478 -5.045 1.00 98.06 85 SER A CA 1
ATOM 680 C C . SER A 1 85 ? -3.844 -4.420 -5.713 1.00 98.06 85 SER A C 1
ATOM 682 O O . SER A 1 85 ? -4.120 -4.512 -6.904 1.00 98.06 85 SER A O 1
ATOM 684 N N . MET A 1 86 ? -4.239 -3.374 -4.983 1.00 98.31 86 MET A N 1
ATOM 685 C CA . MET A 1 86 ? -5.037 -2.259 -5.505 1.00 98.31 86 MET A CA 1
ATOM 686 C C . MET A 1 86 ? -4.280 -1.462 -6.568 1.00 98.31 86 MET A C 1
ATOM 688 O O . MET A 1 86 ? -4.860 -1.090 -7.590 1.00 98.31 86 MET A O 1
ATOM 692 N N . ILE A 1 87 ? -2.982 -1.220 -6.359 1.00 98.06 87 ILE A N 1
ATOM 693 C CA . ILE A 1 87 ? -2.115 -0.573 -7.350 1.00 98.06 87 ILE A CA 1
ATOM 694 C C . ILE A 1 87 ? -2.039 -1.427 -8.620 1.00 98.06 87 ILE A C 1
ATOM 696 O O . ILE A 1 87 ? -2.312 -0.914 -9.705 1.00 98.06 87 ILE A O 1
ATOM 700 N N . ILE A 1 88 ? -1.716 -2.717 -8.497 1.00 98.00 88 ILE A N 1
ATOM 701 C CA . ILE A 1 88 ? -1.614 -3.635 -9.642 1.00 98.00 88 ILE A CA 1
ATOM 702 C C . ILE A 1 88 ? -2.946 -3.695 -10.397 1.00 98.00 88 ILE A C 1
ATOM 704 O O . ILE A 1 88 ? -2.975 -3.466 -11.606 1.00 98.00 88 ILE A O 1
ATOM 708 N N . HIS A 1 89 ? -4.058 -3.873 -9.681 1.00 97.88 89 HIS A N 1
ATOM 709 C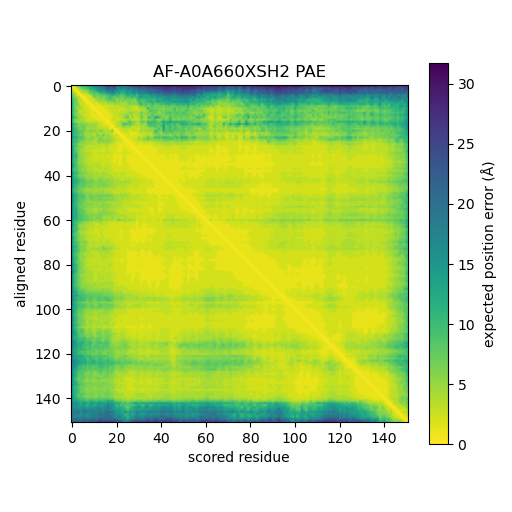 CA . HIS A 1 89 ? -5.398 -3.922 -10.259 1.00 97.88 89 HIS A CA 1
ATOM 710 C C . HIS A 1 89 ? -5.742 -2.662 -11.064 1.00 97.88 89 HIS A C 1
ATOM 712 O O . HIS A 1 89 ? -6.236 -2.753 -12.190 1.00 97.88 89 HIS A O 1
ATOM 718 N N . ARG A 1 90 ? -5.457 -1.465 -10.529 1.00 97.31 90 ARG A N 1
ATOM 719 C CA . ARG A 1 90 ? -5.737 -0.199 -11.227 1.00 97.31 90 ARG A CA 1
ATOM 720 C C . ARG A 1 90 ? -4.989 -0.097 -12.559 1.00 97.31 90 ARG A C 1
ATOM 722 O O . ARG A 1 90 ? -5.542 0.411 -13.543 1.00 97.31 90 ARG A O 1
ATOM 729 N N . TRP A 1 91 ? -3.743 -0.560 -12.581 1.00 97.31 91 TRP A N 1
ATOM 730 C CA . TRP A 1 91 ? -2.880 -0.581 -13.762 1.00 97.31 91 TRP A CA 1
ATOM 731 C C . TRP A 1 91 ? -3.349 -1.607 -14.796 1.00 97.31 91 TRP A C 1
ATOM 733 O O . TRP A 1 91 ? -3.508 -1.268 -15.972 1.00 97.31 91 TRP A O 1
ATOM 743 N N . GLU A 1 92 ? -3.695 -2.815 -14.356 1.00 96.38 92 GLU A N 1
ATOM 744 C CA . GLU A 1 92 ? -4.270 -3.863 -15.205 1.00 96.38 92 GLU A CA 1
ATOM 745 C C . GLU A 1 92 ? -5.592 -3.432 -15.843 1.00 96.38 92 GLU A C 1
ATOM 747 O O . GLU A 1 92 ? -5.751 -3.533 -17.060 1.00 96.38 92 GLU A O 1
ATOM 752 N N . LYS A 1 93 ? -6.502 -2.841 -15.059 1.00 95.62 93 LYS A N 1
ATOM 753 C CA . LYS A 1 93 ? -7.777 -2.290 -15.548 1.00 95.62 93 LYS A CA 1
ATOM 754 C C . LYS A 1 93 ? -7.586 -1.189 -16.599 1.00 95.62 93 LYS A C 1
ATOM 756 O O . LYS A 1 93 ? -8.471 -0.956 -17.416 1.00 95.62 93 LYS A O 1
ATOM 761 N N . SER A 1 94 ? -6.433 -0.520 -16.590 1.00 94.75 94 SER A N 1
ATOM 762 C CA . SER A 1 94 ? -6.071 0.517 -17.567 1.00 94.75 94 SER A CA 1
ATOM 763 C C . SER A 1 94 ? -5.378 -0.032 -18.819 1.00 94.75 94 SER A C 1
ATOM 765 O O . SER A 1 94 ? -5.002 0.750 -19.688 1.00 94.75 94 SER A O 1
ATOM 767 N N . GLY A 1 95 ? -5.195 -1.353 -18.922 1.00 96.50 95 GLY A N 1
ATOM 768 C CA . GLY A 1 95 ? -4.515 -2.004 -20.043 1.00 96.50 95 GLY A CA 1
ATOM 769 C C . GLY A 1 95 ? -2.986 -2.015 -19.944 1.00 96.50 95 GLY A C 1
ATOM 770 O O . GLY A 1 95 ? -2.321 -2.324 -20.930 1.00 96.50 95 GLY A O 1
ATOM 771 N N . PHE A 1 96 ? -2.415 -1.694 -18.778 1.00 95.06 96 PHE A N 1
ATOM 772 C CA . PHE A 1 96 ? -0.968 -1.635 -18.555 1.00 95.06 96 PHE A CA 1
ATOM 773 C C . PHE A 1 96 ? -0.576 -2.525 -17.371 1.00 95.06 96 PHE A C 1
ATOM 775 O O . PHE A 1 96 ? -0.356 -2.019 -16.277 1.00 95.06 96 PHE A O 1
ATOM 782 N N . SER A 1 97 ? -0.498 -3.849 -17.549 1.00 94.88 97 SER A N 1
ATOM 783 C CA . SER A 1 97 ? -0.099 -4.722 -16.433 1.00 94.88 97 SER A CA 1
ATOM 784 C C . SER A 1 97 ? 1.332 -4.421 -15.963 1.00 94.88 97 SER A C 1
ATOM 786 O O . SER A 1 97 ? 2.253 -4.240 -16.766 1.00 94.88 97 SER A O 1
ATOM 788 N N . ILE A 1 98 ? 1.496 -4.360 -14.641 1.00 96.44 98 ILE A N 1
ATOM 789 C CA . ILE A 1 98 ? 2.771 -4.131 -13.946 1.00 96.44 98 ILE A CA 1
ATOM 790 C C . ILE A 1 98 ? 3.089 -5.242 -12.942 1.00 96.44 98 ILE A C 1
ATOM 792 O O . ILE A 1 98 ? 4.004 -5.081 -12.141 1.00 96.44 98 ILE A O 1
ATOM 796 N N . ILE A 1 99 ? 2.342 -6.351 -12.964 1.00 95.44 99 ILE A N 1
ATOM 797 C CA . ILE A 1 99 ? 2.495 -7.436 -11.986 1.00 95.44 99 ILE A CA 1
ATOM 798 C C . ILE A 1 99 ? 3.915 -8.025 -11.996 1.00 95.44 99 ILE A C 1
ATOM 800 O O . ILE A 1 99 ? 4.500 -8.228 -10.938 1.00 95.44 99 ILE A O 1
ATOM 804 N N . ASP A 1 100 ? 4.518 -8.153 -13.181 1.00 94.06 100 ASP A N 1
ATOM 805 C CA . ASP A 1 100 ? 5.889 -8.648 -13.371 1.00 94.06 100 ASP A CA 1
ATOM 806 C C . ASP A 1 100 ? 6.957 -7.537 -13.307 1.00 94.06 100 ASP A C 1
ATOM 808 O O . ASP A 1 100 ? 8.097 -7.723 -13.739 1.00 94.06 100 ASP A O 1
ATOM 812 N N . LYS A 1 101 ? 6.593 -6.344 -12.819 1.00 96.12 101 LYS A N 1
ATOM 813 C CA . LYS A 1 101 ? 7.465 -5.161 -12.730 1.00 96.12 101 LYS A CA 1
ATOM 814 C C . LYS A 1 101 ? 7.609 -4.714 -11.272 1.00 96.12 101 LYS A C 1
ATOM 816 O O . LYS A 1 101 ? 7.083 -3.654 -10.905 1.00 96.12 101 LYS A O 1
ATOM 821 N N . PRO A 1 102 ? 8.291 -5.497 -10.416 1.00 95.88 102 PRO A N 1
ATOM 822 C CA . PRO A 1 102 ? 8.391 -5.202 -8.988 1.00 95.88 102 PRO A CA 1
ATOM 823 C C . PRO A 1 102 ? 9.018 -3.828 -8.712 1.00 95.88 102 PRO A C 1
ATOM 825 O O . PRO A 1 102 ? 8.619 -3.161 -7.761 1.00 95.88 102 PRO A O 1
ATOM 828 N N . GLU A 1 103 ? 9.907 -3.333 -9.576 1.00 97.19 103 GLU A N 1
ATOM 829 C CA . GLU A 1 103 ? 10.475 -1.984 -9.493 1.00 97.19 103 GLU A CA 1
ATOM 830 C C . GLU A 1 103 ? 9.423 -0.876 -9.640 1.00 97.19 103 GLU A C 1
ATOM 832 O O . GLU A 1 103 ? 9.487 0.157 -8.966 1.00 97.19 103 GLU A O 1
ATOM 837 N N . ILE A 1 104 ? 8.426 -1.088 -10.500 1.00 97.75 104 ILE A N 1
ATOM 838 C CA . ILE A 1 104 ? 7.336 -0.137 -10.734 1.00 97.75 104 ILE A CA 1
ATOM 839 C C . ILE A 1 104 ? 6.335 -0.211 -9.590 1.00 97.75 104 ILE A C 1
ATOM 841 O O . ILE A 1 104 ? 5.947 0.825 -9.046 1.00 97.75 104 ILE A O 1
ATOM 845 N N . VAL A 1 105 ? 5.970 -1.426 -9.177 1.00 97.56 105 VAL A N 1
ATOM 846 C CA . VAL A 1 105 ? 5.081 -1.657 -8.034 1.00 97.56 105 VAL A CA 1
ATOM 847 C C . VAL A 1 105 ? 5.663 -1.025 -6.768 1.00 97.56 105 VAL A C 1
ATOM 849 O O . VAL A 1 105 ? 4.979 -0.247 -6.106 1.00 97.56 105 VAL A O 1
ATOM 852 N N . ALA A 1 106 ? 6.943 -1.258 -6.472 1.00 97.00 106 ALA A N 1
ATOM 853 C CA . ALA A 1 106 ? 7.627 -0.679 -5.317 1.00 97.00 106 ALA A CA 1
ATOM 854 C C . ALA A 1 106 ? 7.757 0.850 -5.408 1.00 97.00 106 ALA A C 1
ATOM 856 O O . ALA A 1 106 ? 7.568 1.551 -4.410 1.00 97.00 106 ALA A O 1
ATOM 857 N N . THR A 1 107 ? 8.017 1.390 -6.604 1.00 96.94 107 THR A N 1
ATOM 858 C CA . THR A 1 107 ? 8.006 2.844 -6.832 1.00 96.94 107 THR A CA 1
ATOM 859 C C . THR A 1 107 ? 6.649 3.433 -6.448 1.00 96.94 107 THR A C 1
ATOM 861 O O . THR A 1 107 ? 6.591 4.386 -5.671 1.00 96.94 107 THR A O 1
ATOM 864 N N . LEU A 1 108 ? 5.553 2.851 -6.944 1.00 96.69 108 LEU A N 1
ATOM 865 C CA . LEU A 1 108 ? 4.185 3.307 -6.681 1.00 96.69 108 LEU A CA 1
ATOM 866 C C . LEU A 1 108 ? 3.768 3.108 -5.224 1.00 96.69 108 LEU A C 1
ATOM 868 O O . LEU A 1 108 ? 3.116 3.986 -4.664 1.00 96.69 108 LEU A O 1
ATOM 872 N N . TYR A 1 109 ? 4.192 2.016 -4.590 1.00 96.44 109 TYR A N 1
ATOM 873 C CA . TYR A 1 109 ? 4.002 1.791 -3.159 1.00 96.44 109 TYR A CA 1
ATOM 874 C C . TYR A 1 109 ? 4.610 2.941 -2.342 1.00 96.44 109 TYR A C 1
ATOM 876 O O . TYR A 1 109 ? 3.960 3.514 -1.468 1.00 96.44 109 TYR A O 1
ATOM 884 N N . ASN A 1 110 ? 5.837 3.347 -2.679 1.00 94.81 110 ASN A N 1
ATOM 885 C CA . ASN A 1 110 ? 6.561 4.402 -1.973 1.00 94.81 110 ASN A CA 1
ATOM 886 C C . ASN A 1 110 ? 5.933 5.800 -2.157 1.00 94.81 110 ASN A C 1
ATOM 888 O O . ASN A 1 110 ? 5.725 6.537 -1.180 1.00 94.81 110 ASN A O 1
ATOM 892 N N . ILE A 1 111 ? 5.632 6.168 -3.408 1.00 94.12 111 ILE A N 1
ATOM 893 C CA . ILE A 1 111 ? 5.203 7.531 -3.778 1.00 94.12 111 ILE A CA 1
ATOM 894 C C . ILE A 1 111 ? 3.680 7.720 -3.814 1.00 94.12 111 ILE A C 1
ATOM 896 O O . ILE A 1 111 ? 3.215 8.853 -3.977 1.00 94.12 111 ILE A O 1
ATOM 900 N N . GLY A 1 112 ? 2.932 6.626 -3.709 1.00 94.56 112 GLY A N 1
ATOM 901 C CA . GLY A 1 112 ? 1.480 6.536 -3.801 1.00 94.56 112 GLY A CA 1
ATOM 902 C C . GLY A 1 112 ? 0.894 6.700 -5.205 1.00 94.56 112 GLY A C 1
ATOM 903 O O . GLY A 1 112 ? 1.514 7.335 -6.059 1.00 94.56 112 GLY A O 1
ATOM 904 N N . PRO A 1 113 ? -0.311 6.161 -5.470 1.00 93.62 113 PRO A N 1
ATOM 905 C CA . PRO A 1 113 ? -0.972 6.289 -6.770 1.00 93.62 113 PRO A CA 1
ATOM 906 C C . PRO A 1 113 ? -1.596 7.678 -6.994 1.00 93.62 113 PRO A C 1
ATOM 908 O O . PRO A 1 113 ? -1.779 8.102 -8.135 1.00 93.62 113 PRO A O 1
ATOM 911 N N . ILE A 1 114 ? -1.864 8.413 -5.911 1.00 93.88 114 ILE A N 1
ATOM 912 C CA . ILE A 1 114 ? -2.387 9.782 -5.924 1.00 93.88 114 ILE A CA 1
ATOM 913 C C . ILE A 1 114 ? -1.249 10.762 -5.619 1.00 93.88 114 ILE A C 1
ATOM 915 O O . ILE A 1 114 ? -0.441 10.550 -4.711 1.00 93.88 114 ILE A O 1
ATOM 919 N N . LYS A 1 115 ? -1.148 11.839 -6.399 1.00 91.88 115 LYS A N 1
ATOM 920 C CA . LYS A 1 115 ? -0.170 12.912 -6.192 1.00 91.88 115 LYS A CA 1
ATOM 921 C C . LYS A 1 115 ? -0.609 13.839 -5.056 1.00 91.88 115 LYS A C 1
ATOM 923 O O . LYS A 1 115 ? -1.761 13.859 -4.641 1.00 91.88 115 LYS A O 1
ATOM 928 N N . LYS A 1 116 ? 0.315 14.690 -4.598 1.00 87.81 116 LYS A N 1
ATOM 929 C CA . LYS A 1 116 ? 0.035 15.701 -3.562 1.00 87.81 116 LYS A CA 1
ATOM 930 C C . LYS A 1 116 ? -1.061 16.702 -3.952 1.00 87.81 116 LYS A C 1
ATOM 932 O O . LYS A 1 116 ? -1.684 17.270 -3.067 1.00 87.81 116 LYS A O 1
ATOM 937 N N . ASP A 1 117 ? -1.275 16.921 -5.248 1.00 91.12 117 ASP A N 1
ATOM 938 C CA . ASP A 1 117 ? -2.334 17.788 -5.782 1.00 91.12 117 ASP A CA 1
ATOM 939 C C . ASP A 1 117 ? -3.702 17.082 -5.896 1.00 91.12 117 ASP A C 1
ATOM 941 O O . ASP A 1 117 ? -4.659 17.678 -6.381 1.00 91.12 117 ASP A O 1
ATOM 945 N N . GLY A 1 118 ? -3.800 15.819 -5.464 1.00 89.56 118 GLY A N 1
ATOM 946 C CA . GLY A 1 118 ? -5.014 15.005 -5.538 1.00 89.56 118 GLY A CA 1
ATOM 947 C C . GLY A 1 118 ? -5.244 14.332 -6.893 1.00 89.56 118 GLY A C 1
ATOM 948 O O . GL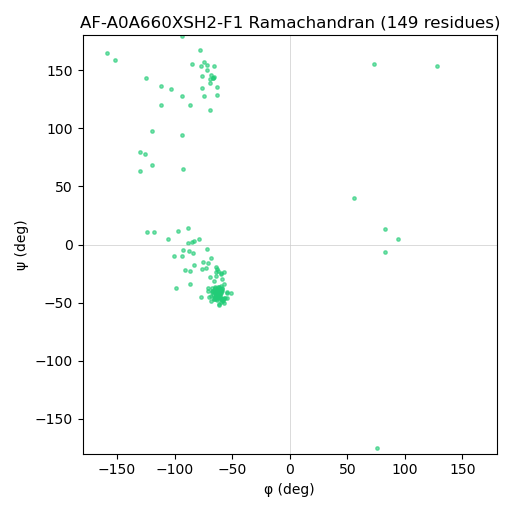Y A 1 118 ? -6.147 13.507 -7.006 1.00 89.56 118 GLY A O 1
ATOM 949 N N . SER A 1 119 ? -4.436 14.629 -7.916 1.00 92.69 119 SER A N 1
ATOM 950 C CA . SER A 1 119 ? -4.546 13.961 -9.212 1.00 92.69 119 SER A CA 1
ATOM 951 C C . SER A 1 119 ? -3.960 12.550 -9.174 1.00 92.69 119 SER A C 1
ATOM 953 O O . SER A 1 119 ? -2.952 12.280 -8.515 1.00 92.69 119 SER A O 1
ATOM 955 N N . GLU A 1 120 ? -4.577 11.636 -9.917 1.00 94.12 120 GLU A N 1
ATOM 956 C CA . GLU A 1 120 ? -4.019 10.307 -10.138 1.00 94.12 120 GLU A CA 1
ATOM 957 C C . GLU A 1 120 ? -2.714 10.405 -10.949 1.00 94.12 120 GLU A C 1
ATOM 959 O O . GLU A 1 120 ? -2.547 11.258 -11.833 1.00 94.12 120 GLU A O 1
ATOM 964 N N . ARG A 1 121 ? -1.743 9.544 -10.640 1.00 93.69 121 ARG A N 1
ATOM 965 C CA . ARG A 1 121 ? -0.536 9.424 -11.461 1.00 93.69 121 ARG A CA 1
ATOM 966 C C . ARG A 1 121 ? -0.885 8.853 -12.829 1.00 93.69 121 ARG A C 1
ATOM 968 O O . ARG A 1 121 ? -1.739 7.987 -12.959 1.00 93.69 121 ARG A O 1
ATOM 975 N N . LEU A 1 122 ? -0.200 9.358 -13.854 1.00 92.50 122 LEU A N 1
ATOM 976 C CA . LEU A 1 122 ? -0.452 8.934 -15.224 1.00 92.50 122 LEU A CA 1
ATOM 977 C C . LEU A 1 122 ? -0.129 7.443 -15.372 1.00 92.50 122 LEU A C 1
ATOM 979 O O . LEU A 1 122 ? 0.963 7.004 -15.022 1.00 92.50 122 LEU A O 1
ATOM 983 N N . LEU A 1 123 ? -1.086 6.702 -15.919 1.00 93.31 123 LEU A N 1
ATOM 984 C CA . LEU A 1 123 ? -0.970 5.289 -16.259 1.00 93.31 123 LEU A CA 1
ATOM 985 C C . LEU A 1 123 ? -0.549 5.194 -17.728 1.00 93.31 123 LEU A C 1
ATOM 987 O O . LEU A 1 123 ? -1.163 5.835 -18.582 1.00 93.31 123 LEU A O 1
ATOM 991 N N . HIS A 1 124 ? 0.507 4.444 -18.035 1.00 92.31 124 HIS A N 1
ATOM 992 C CA . HIS A 1 124 ? 1.010 4.298 -19.404 1.00 92.31 124 HIS A CA 1
ATOM 993 C C . HIS A 1 124 ? 1.845 3.026 -19.568 1.00 92.31 124 HIS A C 1
ATOM 995 O O . HIS A 1 124 ? 2.292 2.440 -18.592 1.00 92.31 124 HIS A O 1
ATOM 1001 N N . SER A 1 125 ? 2.106 2.610 -20.807 1.00 90.75 125 SER A N 1
ATOM 1002 C CA . SER A 1 125 ? 2.802 1.349 -21.113 1.00 90.75 125 SER A CA 1
ATOM 1003 C C . SER A 1 125 ? 4.295 1.327 -20.772 1.00 90.75 125 SER A C 1
ATOM 1005 O O . SER A 1 125 ? 4.890 0.254 -20.721 1.00 90.75 125 SER A O 1
ATOM 1007 N N . ASN A 1 126 ? 4.909 2.491 -20.546 1.00 91.81 126 ASN A N 1
ATOM 1008 C CA . ASN A 1 126 ? 6.349 2.611 -20.301 1.00 91.81 126 ASN A CA 1
ATOM 1009 C C . ASN A 1 126 ? 6.674 3.442 -19.043 1.00 91.81 126 ASN A C 1
ATOM 1011 O O . ASN A 1 126 ? 7.222 4.539 -19.179 1.00 91.81 126 ASN A O 1
ATOM 1015 N N . PRO A 1 127 ? 6.262 3.000 -17.840 1.00 93.56 127 PRO A N 1
ATOM 1016 C CA . PRO A 1 127 ? 6.578 3.683 -16.589 1.00 93.56 127 PRO A CA 1
ATOM 1017 C C . PRO A 1 127 ? 8.052 3.529 -16.216 1.00 93.56 127 PRO A C 1
ATOM 1019 O O . PRO A 1 127 ? 8.693 2.541 -16.567 1.00 93.56 127 PRO A O 1
ATOM 1022 N N . SER A 1 128 ? 8.566 4.491 -15.452 1.00 93.94 128 SER A N 1
ATOM 1023 C CA . SER A 1 128 ? 9.942 4.474 -14.949 1.00 93.94 128 SER A CA 1
ATOM 1024 C C . SER A 1 128 ? 9.962 4.292 -13.437 1.00 93.94 128 SER A C 1
ATOM 1026 O O . SER A 1 128 ? 9.210 4.955 -12.719 1.00 93.94 128 SER A O 1
ATOM 1028 N N . ALA A 1 129 ? 10.856 3.429 -12.955 1.00 95.94 129 ALA A N 1
ATOM 1029 C CA . ALA A 1 129 ? 11.111 3.260 -11.531 1.00 95.94 129 ALA A CA 1
ATOM 1030 C C . ALA A 1 129 ? 11.978 4.396 -10.970 1.00 95.94 129 ALA A C 1
ATOM 1032 O O . ALA A 1 129 ? 12.779 5.004 -11.688 1.00 95.94 129 ALA A O 1
ATOM 1033 N N . ASN A 1 130 ? 11.834 4.661 -9.671 1.00 95.62 130 ASN A N 1
ATOM 1034 C CA . ASN A 1 130 ? 12.777 5.482 -8.914 1.00 95.62 130 ASN A CA 1
ATOM 1035 C C . ASN A 1 130 ? 13.842 4.601 -8.231 1.00 95.62 130 ASN A C 1
ATOM 1037 O O . ASN A 1 130 ? 13.814 3.376 -8.332 1.00 95.62 130 ASN A O 1
ATOM 1041 N N . GLU A 1 131 ? 14.771 5.227 -7.508 1.00 96.75 131 GLU A N 1
ATOM 1042 C CA . GLU A 1 131 ? 15.823 4.523 -6.759 1.00 96.75 131 GLU A CA 1
ATOM 1043 C C . GLU A 1 131 ? 15.260 3.470 -5.791 1.00 96.75 131 GLU A C 1
ATOM 1045 O O . GLU A 1 131 ? 15.751 2.347 -5.755 1.00 96.75 131 GLU A O 1
ATOM 1050 N N . TYR A 1 132 ? 14.173 3.790 -5.078 1.00 95.31 132 TYR A N 1
ATOM 1051 C CA . TYR A 1 132 ? 13.504 2.845 -4.180 1.00 95.31 132 TYR A CA 1
ATOM 1052 C C . TYR A 1 132 ? 12.998 1.603 -4.929 1.00 95.31 132 TYR A C 1
ATOM 1054 O O . TYR A 1 132 ? 13.153 0.480 -4.454 1.00 95.31 132 TYR A O 1
ATOM 1062 N N . GLY A 1 133 ? 12.429 1.802 -6.119 1.00 96.94 133 GLY A N 1
ATOM 1063 C CA . GLY A 1 133 ? 12.001 0.723 -7.000 1.00 96.94 133 GLY A CA 1
ATOM 1064 C C . GLY A 1 133 ? 13.149 -0.185 -7.431 1.00 96.94 133 GLY A C 1
ATOM 1065 O O . GLY A 1 133 ? 13.011 -1.403 -7.375 1.00 96.94 133 GLY A O 1
ATOM 1066 N N . TYR A 1 134 ? 14.295 0.384 -7.810 1.00 97.25 134 TYR A N 1
ATOM 1067 C CA . TYR A 1 134 ? 15.466 -0.415 -8.184 1.00 97.25 134 TYR A CA 1
ATOM 1068 C C . TYR A 1 134 ? 16.049 -1.194 -7.000 1.00 97.25 134 TYR A C 1
ATOM 1070 O O . TYR A 1 134 ? 16.349 -2.372 -7.151 1.00 97.25 134 TYR A O 1
ATOM 1078 N N . VAL A 1 135 ? 16.105 -0.602 -5.803 1.00 95.69 135 VAL A N 1
ATOM 1079 C CA . VAL A 1 135 ? 16.519 -1.326 -4.587 1.00 95.69 135 VAL A CA 1
ATOM 1080 C C . VAL A 1 135 ? 15.581 -2.501 -4.294 1.00 95.69 135 VAL A C 1
ATOM 1082 O O . VAL A 1 135 ? 16.035 -3.595 -3.957 1.00 95.69 135 VAL A O 1
ATOM 1085 N N . ALA A 1 136 ? 14.269 -2.307 -4.450 1.00 93.94 136 ALA A N 1
ATOM 1086 C CA . ALA A 1 136 ? 13.299 -3.383 -4.275 1.00 93.94 136 ALA A CA 1
ATOM 1087 C C . ALA A 1 136 ? 13.466 -4.497 -5.322 1.00 93.94 136 ALA A C 1
ATOM 1089 O O . ALA A 1 136 ? 13.335 -5.671 -4.984 1.00 93.94 136 ALA A O 1
ATOM 1090 N N . LEU A 1 137 ? 13.786 -4.149 -6.572 1.00 94.81 137 LEU A N 1
ATOM 1091 C CA . LEU A 1 137 ? 14.081 -5.113 -7.634 1.00 94.81 137 LEU A CA 1
ATOM 1092 C C . LEU A 1 137 ? 15.327 -5.941 -7.329 1.00 94.81 137 LEU A C 1
ATOM 1094 O O . LEU A 1 137 ? 15.304 -7.160 -7.504 1.00 94.81 137 LEU A O 1
ATOM 1098 N N . ASP A 1 138 ? 16.392 -5.290 -6.865 1.00 94.06 138 ASP A N 1
ATOM 1099 C CA . ASP A 1 138 ? 17.632 -5.962 -6.485 1.00 94.06 138 ASP A CA 1
ATOM 1100 C C . ASP A 1 138 ? 17.377 -6.954 -5.348 1.00 94.06 138 ASP A C 1
ATOM 1102 O O . ASP A 1 138 ? 17.825 -8.097 -5.418 1.00 94.06 138 ASP A O 1
ATOM 1106 N N . PHE A 1 139 ? 16.584 -6.566 -4.342 1.00 91.81 139 PHE A N 1
ATOM 1107 C CA . PHE A 1 139 ? 16.163 -7.473 -3.275 1.00 91.81 139 PHE A CA 1
ATOM 1108 C C . PHE A 1 139 ? 15.298 -8.627 -3.800 1.00 91.81 139 PHE A C 1
ATOM 1110 O O . PHE A 1 139 ? 15.563 -9.783 -3.476 1.00 91.81 139 PHE A O 1
ATOM 1117 N N . TYR A 1 140 ? 14.303 -8.336 -4.641 1.00 89.25 140 TYR A N 1
ATOM 1118 C CA . TYR A 1 140 ? 13.396 -9.336 -5.212 1.00 89.25 140 TYR A CA 1
ATOM 1119 C C . TYR A 1 140 ? 14.133 -10.400 -6.037 1.00 89.25 140 TYR A C 1
ATOM 1121 O O . TYR A 1 140 ? 13.762 -11.569 -6.012 1.00 89.25 140 TYR A O 1
ATOM 1129 N N . ARG A 1 141 ? 15.193 -10.005 -6.751 1.00 88.88 141 ARG A N 1
ATOM 1130 C CA . ARG A 1 141 ? 16.045 -10.905 -7.546 1.00 88.88 141 ARG A CA 1
ATOM 1131 C C . ARG A 1 141 ? 17.195 -11.526 -6.760 1.00 88.88 141 ARG A C 1
ATOM 1133 O O . ARG A 1 141 ? 17.939 -12.328 -7.321 1.00 88.88 141 ARG A O 1
ATOM 1140 N N . SER A 1 142 ? 17.392 -11.119 -5.511 1.00 88.56 142 SER A N 1
ATOM 1141 C CA . SER A 1 142 ? 18.489 -11.622 -4.696 1.00 88.56 142 SER A CA 1
ATOM 1142 C C . SER A 1 142 ? 18.225 -13.044 -4.210 1.00 88.56 142 SER A C 1
ATOM 1144 O O . SER A 1 142 ? 17.086 -13.472 -4.021 1.00 88.56 142 SER A O 1
ATOM 1146 N N . ASP A 1 143 ? 19.306 -13.746 -3.888 1.00 84.56 143 ASP A N 1
ATOM 1147 C CA . ASP A 1 143 ? 19.240 -15.088 -3.311 1.00 84.56 143 ASP A CA 1
ATOM 1148 C C . ASP A 1 143 ? 18.743 -15.090 -1.853 1.00 84.56 143 ASP A C 1
ATOM 1150 O O . ASP A 1 143 ? 18.528 -16.154 -1.280 1.00 84.56 143 ASP A O 1
ATOM 1154 N N . LEU A 1 144 ? 18.511 -13.915 -1.250 1.00 79.81 144 LEU A N 1
ATOM 1155 C CA . LEU A 1 144 ? 18.081 -13.768 0.146 1.00 79.81 144 LEU A CA 1
ATOM 1156 C C . LEU A 1 144 ? 16.709 -14.394 0.427 1.00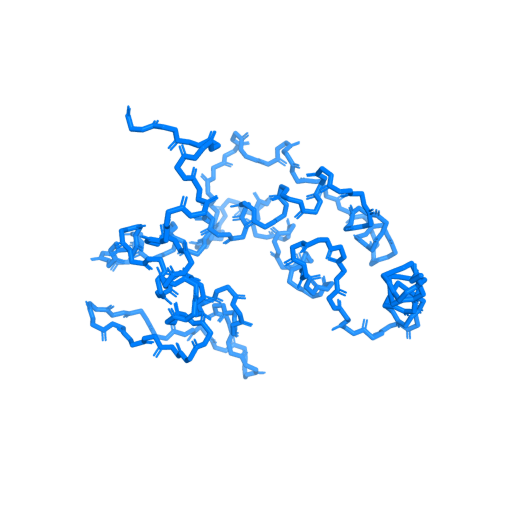 79.81 144 LEU A C 1
ATOM 1158 O O . LEU A 1 144 ? 16.390 -14.672 1.581 1.00 79.81 144 LEU A O 1
ATOM 1162 N N . LEU A 1 145 ? 15.897 -14.596 -0.612 1.00 73.00 145 LEU A N 1
ATOM 1163 C CA . LEU A 1 145 ? 14.577 -15.213 -0.504 1.00 73.00 145 LEU A CA 1
ATOM 1164 C C . LEU A 1 145 ? 14.561 -16.691 -0.910 1.00 73.00 145 LEU A C 1
ATOM 1166 O O . LEU A 1 145 ? 13.561 -17.353 -0.646 1.00 73.00 145 LEU A O 1
ATOM 1170 N N . ARG A 1 146 ? 15.644 -17.231 -1.492 1.00 71.50 146 ARG A N 1
ATOM 1171 C CA . ARG A 1 146 ? 15.683 -18.620 -1.995 1.00 71.50 146 ARG A CA 1
ATOM 1172 C C . ARG A 1 146 ? 15.471 -19.661 -0.902 1.00 71.50 146 ARG A C 1
ATOM 1174 O O . ARG A 1 146 ? 14.801 -20.659 -1.137 1.00 71.50 146 ARG A O 1
ATOM 1181 N N . ASP A 1 147 ? 15.991 -19.405 0.296 1.00 73.00 147 ASP A N 1
ATOM 1182 C CA . ASP A 1 147 ? 15.835 -20.315 1.436 1.00 73.00 147 ASP A CA 1
ATOM 1183 C C . ASP A 1 147 ? 14.406 -20.300 2.014 1.00 73.00 147 ASP A C 1
ATOM 1185 O O . ASP A 1 147 ? 14.005 -21.232 2.711 1.00 73.00 147 ASP A O 1
ATOM 1189 N N . ILE A 1 148 ? 13.633 -19.242 1.739 1.00 74.19 148 ILE A N 1
ATOM 1190 C CA . ILE A 1 148 ? 12.272 -19.035 2.262 1.00 74.19 148 ILE A CA 1
ATOM 1191 C C . ILE A 1 148 ? 11.215 -19.448 1.226 1.00 74.19 148 ILE A C 1
ATOM 1193 O O . ILE A 1 148 ? 10.185 -20.017 1.587 1.00 74.19 148 ILE A O 1
ATOM 1197 N N . PHE A 1 149 ? 11.479 -19.184 -0.054 1.00 71.25 149 PHE A N 1
ATOM 1198 C CA . PHE A 1 149 ? 10.607 -19.477 -1.190 1.00 71.25 149 PHE A CA 1
ATOM 1199 C C . PHE A 1 149 ? 11.404 -20.219 -2.276 1.00 71.25 149 PHE A C 1
ATOM 1201 O O . PHE A 1 149 ? 11.858 -19.592 -3.236 1.00 71.25 149 PHE A O 1
ATOM 1208 N N . PRO A 1 150 ? 11.627 -21.535 -2.116 1.00 65.38 150 PRO A N 1
ATOM 1209 C CA . PRO A 1 150 ? 12.293 -22.338 -3.137 1.00 65.38 150 PRO A CA 1
ATOM 1210 C C . PRO A 1 150 ? 11.431 -22.446 -4.408 1.00 65.38 150 PRO A C 1
ATOM 1212 O O . PRO A 1 150 ? 10.203 -22.506 -4.311 1.00 65.38 150 PRO A O 1
ATOM 1215 N N . GLU A 1 151 ? 12.093 -22.446 -5.573 1.00 63.44 151 GLU A N 1
ATOM 1216 C CA . GLU A 1 151 ? 11.482 -22.583 -6.914 1.00 63.44 151 GLU A CA 1
ATOM 1217 C C . GLU A 1 151 ? 10.717 -23.902 -7.116 1.00 63.44 151 GLU A C 1
ATOM 1219 O O . GLU A 1 151 ? 11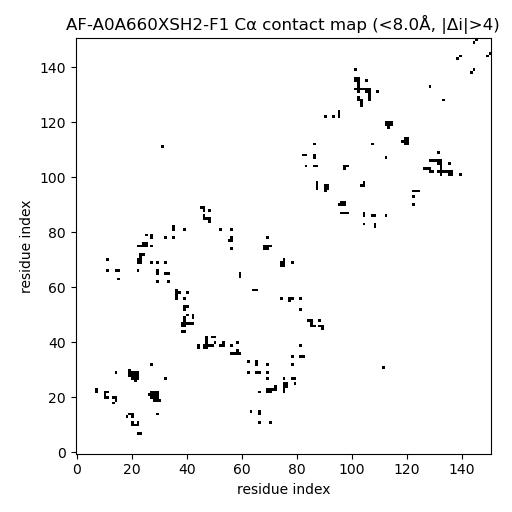.170 -24.954 -6.600 1.00 63.44 151 GLU A O 1
#

Solvent-accessible surface area (backbone atoms only — not comparable to full-atom values): 8732 Å² total; per-residue (Å²): 139,66,64,69,65,53,50,56,50,46,34,51,51,45,32,76,74,70,46,76,38,48,36,52,91,69,50,48,30,53,64,56,51,54,51,43,45,57,28,44,73,25,86,88,37,78,42,38,81,47,78,86,56,34,82,75,53,71,82,64,94,44,74,66,50,47,54,55,46,29,64,36,65,71,48,20,48,46,53,49,52,50,49,52,49,23,53,40,48,37,32,40,77,71,76,32,74,43,81,93,32,54,23,48,50,42,27,38,67,72,65,45,63,50,43,98,86,69,46,70,59,89,84,62,89,78,79,79,57,47,72,68,1,50,55,46,36,53,55,71,73,36,74,87,45,45,89,80,58,69,132

Nearest PDB structures (foldseek):
  8j9j-assembly1_A5  TM=2.148E-01  e=2.392E+00  Euglena gracilis

Mean predicted aligned error: 5.1 Å

Foldseek 3Di:
DCVVVVVQVVQLVVVVVVDQWQHEDLRATLVLLLVLLVQCPDPPHLLPLDPVLNVLRDNDPDSNVSSVQCNDHSSVVSSLVSQLSSVQSSLVVVVAGCPVQQQVSQQCSVCPQAHPVRDGDDHDNDDDGDPRSVVRVCVVPDCPCCVVDPD